Protein AF-A0A645INV8-F1 (afdb_monomer)

Solvent-accessible surface area (backbone atoms only — not comparable to full-atom values): 4863 Å² total; per-residue (Å²): 121,51,68,64,43,77,81,37,84,50,42,85,43,69,55,48,67,37,35,42,22,37,44,23,46,37,25,35,38,40,27,69,54,94,84,61,48,62,39,50,29,74,53,99,89,39,78,40,76,67,82,28,51,59,34,6,35,41,36,30,36,49,21,37,40,17,39,44,20,37,34,43,49,38,28,38,40,37,56,66,30,70,50,54,68,59,36,69,43,83,55,66,42,67,123

Nearest PDB structures (foldseek):
  5z09-assembly2_E-2  TM=9.942E-01  e=3.066E-08  Sulfurisphaera tokodaii str. 7
  5z0a-assembly1_E-2  TM=9.947E-01  e=3.852E-08  Sulfurisphaera tokodaii str. 7
  5z0a-assembly2_F  TM=9.939E-01  e=3.852E-08  Sulfurisphaera tokodaii str. 7
  5z09-assembly1_F-3  TM=9.940E-01  e=6.084E-08  Sulfurisphaera tokodaii str. 7
  5z0a-assembly2_C-3  TM=9.944E-01  e=8.095E-08  Sulfurisphaera tokodaii str. 7

Organism: NCBI:txid1076179

Mean predicted aligned error: 2.38 Å

Sequence (95 aa):
MDHVSVGHLSYVGDSVIASRVNFGAGTICSNLRHDGRTHHSPVDGVLVDTGRRKFGVIVGSNVHTGIHTGCYPGRKLWPNVSTLPGEIVRQDKLQ

pLDDT: mean 96.99, std 4.58, range [61.47, 98.81]

Foldseek 3Di:
DACAAPDACEDDPQEAEDHQEHEAHQEYWFFADPVLDFAWAQDPNDTHTPNDSGATEYEEHNEYEAHNEYEYGREYEYHNDYYHHNHYHPHHHDD

InterPro domains:
  IPR011004 Trimeric LpxA-like superfamily [SSF51161] (2-92)
  IPR050065 Bifunctional protein GlmU-like [PTHR43584] (3-77)

Structure (mmCIF, N/CA/C/O backbone):
data_AF-A0A645INV8-F1
#
_entry.id   AF-A0A645INV8-F1
#
loop_
_atom_site.group_PDB
_atom_site.id
_atom_site.type_symbol
_atom_site.label_atom_id
_atom_site.label_alt_id
_atom_site.label_comp_id
_atom_site.label_asym_id
_atom_site.label_entity_id
_atom_site.label_seq_id
_atom_site.pdbx_PDB_ins_code
_atom_site.Cartn_x
_atom_site.Cartn_y
_atom_site.Cartn_z
_atom_site.occupancy
_atom_site.B_iso_or_equiv
_atom_site.auth_seq_id
_atom_site.auth_comp_id
_atom_site.auth_asym_id
_atom_site.auth_atom_id
_atom_site.pdbx_PDB_model_num
ATOM 1 N N . MET A 1 1 ? 1.450 -17.220 -2.080 1.00 61.47 1 MET A N 1
ATOM 2 C CA . MET A 1 1 ? 1.942 -15.911 -2.561 1.00 61.47 1 MET A CA 1
ATOM 3 C C . MET A 1 1 ? 2.657 -16.199 -3.857 1.00 61.47 1 MET A C 1
ATOM 5 O O . MET A 1 1 ? 3.829 -16.546 -3.835 1.00 61.47 1 MET A O 1
ATOM 9 N N . ASP A 1 2 ? 1.936 -16.125 -4.968 1.00 88.50 2 ASP A N 1
ATOM 10 C CA . ASP A 1 2 ? 2.468 -16.582 -6.249 1.00 88.50 2 ASP A CA 1
ATOM 11 C C . ASP A 1 2 ? 2.863 -15.356 -7.062 1.00 88.50 2 ASP A C 1
ATOM 13 O O . ASP A 1 2 ? 2.025 -14.481 -7.283 1.00 88.50 2 ASP A O 1
ATOM 17 N N . HIS A 1 3 ? 4.121 -15.286 -7.503 1.00 94.88 3 HIS A N 1
ATOM 18 C CA . HIS A 1 3 ? 4.646 -14.207 -8.352 1.00 94.88 3 HIS A CA 1
ATOM 19 C C . HIS A 1 3 ? 4.529 -12.796 -7.738 1.00 94.88 3 HIS A C 1
ATOM 21 O O . HIS A 1 3 ? 4.094 -11.860 -8.401 1.00 94.88 3 HIS A O 1
ATOM 27 N N . VAL A 1 4 ? 4.898 -12.631 -6.465 1.00 97.31 4 VAL A N 1
ATOM 28 C CA . VAL A 1 4 ? 5.007 -11.304 -5.830 1.00 97.31 4 VAL A CA 1
ATOM 29 C C . VAL A 1 4 ? 6.434 -10.777 -5.979 1.00 97.31 4 VAL A C 1
ATOM 31 O O . VAL A 1 4 ? 7.382 -11.482 -5.644 1.00 97.31 4 VAL A O 1
ATOM 34 N N . SER A 1 5 ? 6.584 -9.536 -6.446 1.00 97.88 5 SER A N 1
ATOM 35 C CA . SER A 1 5 ? 7.871 -8.844 -6.575 1.00 97.88 5 SER A CA 1
ATOM 36 C C . SER A 1 5 ? 7.891 -7.570 -5.734 1.00 97.88 5 SER A C 1
ATOM 38 O O . SER A 1 5 ? 7.093 -6.661 -5.952 1.00 97.88 5 SER A O 1
ATOM 40 N N . VAL A 1 6 ? 8.829 -7.502 -4.789 1.00 97.00 6 VAL A N 1
ATOM 41 C CA . VAL A 1 6 ? 9.136 -6.321 -3.966 1.00 97.00 6 VAL A CA 1
ATOM 42 C C . VAL A 1 6 ? 10.652 -6.122 -4.009 1.00 97.00 6 VAL A C 1
ATOM 44 O O . VAL A 1 6 ? 11.370 -6.406 -3.056 1.00 97.00 6 VAL A O 1
ATOM 47 N N . GLY A 1 7 ? 11.153 -5.764 -5.194 1.00 91.62 7 GLY A N 1
ATOM 48 C CA . GLY A 1 7 ? 12.563 -5.975 -5.537 1.00 91.62 7 GLY A CA 1
ATOM 49 C C . GLY A 1 7 ? 1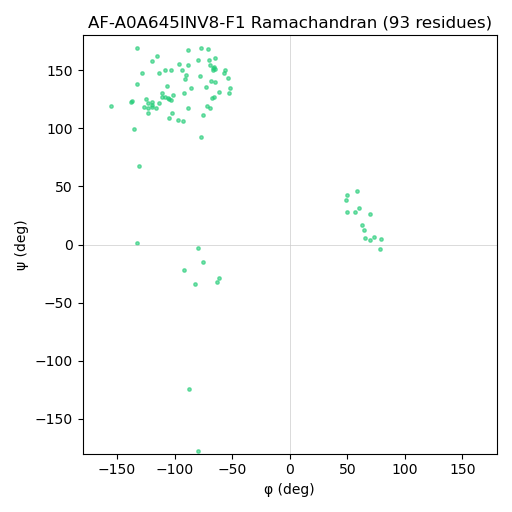3.539 -4.916 -5.029 1.00 91.62 7 GLY A C 1
ATOM 50 O O . GLY A 1 7 ? 14.675 -5.244 -4.704 1.00 91.62 7 GLY A O 1
ATOM 51 N N . HIS A 1 8 ? 13.133 -3.643 -4.962 1.00 96.00 8 HIS A N 1
ATOM 52 C CA . HIS A 1 8 ? 14.094 -2.547 -4.798 1.00 96.00 8 HIS A CA 1
ATOM 53 C C . HIS A 1 8 ? 13.610 -1.497 -3.804 1.00 96.00 8 HIS A C 1
ATOM 55 O O . HIS A 1 8 ? 12.554 -0.892 -4.000 1.00 96.00 8 HIS A O 1
ATOM 61 N N . LEU A 1 9 ? 14.415 -1.265 -2.760 1.00 98.25 9 LEU A N 1
ATOM 62 C CA . LEU A 1 9 ? 14.292 -0.144 -1.812 1.00 98.25 9 LEU A CA 1
ATOM 63 C C . LEU A 1 9 ? 12.882 0.048 -1.231 1.00 98.25 9 LEU A C 1
ATOM 65 O O . LEU A 1 9 ? 12.486 1.158 -0.895 1.00 98.25 9 LEU A O 1
ATOM 69 N N . SER A 1 10 ? 12.110 -1.031 -1.143 1.00 98.44 10 SER A N 1
ATOM 70 C CA . SER A 1 10 ? 10.711 -1.001 -0.731 1.00 98.44 10 SER A CA 1
ATOM 71 C C . SER A 1 10 ? 10.578 -1.475 0.711 1.00 98.44 10 SER A C 1
ATOM 73 O O . SER A 1 10 ? 11.361 -2.303 1.177 1.00 98.44 10 SER A O 1
ATOM 75 N N . TYR A 1 11 ? 9.570 -0.972 1.417 1.00 98.38 11 TYR A N 1
ATOM 76 C CA . TYR A 1 11 ? 9.242 -1.410 2.771 1.00 98.38 11 TYR A CA 1
ATOM 77 C C . TYR A 1 11 ? 7.787 -1.846 2.828 1.00 98.38 11 TYR A C 1
ATOM 79 O O . TYR A 1 11 ? 6.889 -1.072 2.492 1.00 98.38 11 TYR A O 1
ATOM 87 N N . VAL A 1 12 ? 7.564 -3.080 3.282 1.00 98.00 12 VAL A N 1
ATOM 88 C CA . VAL A 1 12 ? 6.228 -3.665 3.405 1.00 98.00 12 VAL A CA 1
ATOM 89 C C . VAL A 1 12 ? 6.113 -4.378 4.746 1.00 98.00 12 VAL A C 1
ATOM 91 O O . VAL A 1 12 ? 6.608 -5.488 4.921 1.00 98.00 12 VAL A O 1
ATOM 94 N N . GLY A 1 13 ? 5.488 -3.711 5.715 1.00 97.94 13 GLY A N 1
ATOM 95 C CA . GLY A 1 13 ? 5.231 -4.245 7.054 1.00 97.94 13 GLY A CA 1
ATOM 96 C C . GLY A 1 13 ? 3.739 -4.439 7.311 1.00 97.94 13 GLY A C 1
ATOM 97 O O . GLY A 1 13 ? 2.922 -3.681 6.791 1.00 97.94 13 GLY A O 1
ATOM 98 N N . ASP A 1 14 ? 3.377 -5.448 8.110 1.00 98.50 14 ASP A N 1
ATOM 99 C CA . ASP A 1 14 ? 2.005 -5.693 8.597 1.00 98.50 14 ASP A CA 1
ATOM 100 C C . ASP A 1 14 ? 0.921 -5.649 7.499 1.00 98.50 14 ASP A C 1
ATOM 102 O O . ASP A 1 14 ? -0.163 -5.103 7.708 1.00 98.50 14 ASP A O 1
ATOM 106 N N . SER A 1 15 ? 1.237 -6.172 6.312 1.00 98.50 15 SER A N 1
ATOM 107 C CA . SER A 1 15 ? 0.420 -6.042 5.100 1.00 98.50 15 SER A CA 1
ATOM 108 C C . SER A 1 15 ? -0.029 -7.401 4.560 1.00 98.50 15 SER A C 1
ATOM 110 O O . SER A 1 15 ? 0.605 -8.424 4.814 1.00 98.50 15 SER A O 1
ATOM 112 N N . VAL A 1 16 ? -1.103 -7.401 3.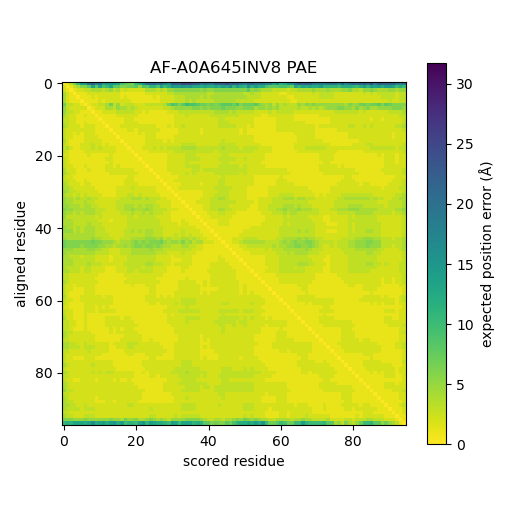771 1.00 98.12 16 VAL A N 1
ATOM 113 C CA . VAL A 1 16 ? -1.576 -8.560 3.002 1.00 98.12 16 VAL A CA 1
ATOM 114 C C . VAL A 1 16 ? -1.301 -8.305 1.525 1.00 98.12 16 VAL A C 1
ATOM 116 O O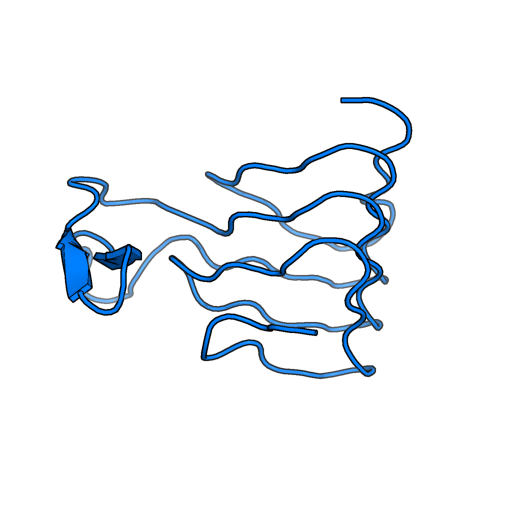 . VAL A 1 16 ? -1.710 -7.275 0.995 1.00 98.12 16 VAL A O 1
ATOM 119 N N . ILE A 1 17 ? -0.627 -9.242 0.856 1.00 98.12 17 ILE A N 1
ATOM 120 C CA . ILE A 1 17 ? -0.262 -9.131 -0.561 1.00 98.12 17 ILE A CA 1
ATOM 121 C C . ILE A 1 17 ? -0.749 -10.376 -1.301 1.00 98.12 17 ILE A C 1
ATOM 123 O O . ILE A 1 17 ? -0.336 -11.496 -0.987 1.00 98.12 17 ILE A O 1
ATOM 127 N N . ALA A 1 18 ? -1.638 -10.178 -2.270 1.00 98.06 18 ALA A N 1
ATOM 128 C CA . ALA A 1 18 ? -2.142 -11.242 -3.127 1.00 98.06 18 ALA A CA 1
ATOM 129 C C . ALA A 1 18 ? -1.153 -11.592 -4.260 1.00 98.06 18 ALA A C 1
ATOM 131 O O . ALA A 1 18 ? -0.041 -11.076 -4.333 1.00 98.06 18 ALA A O 1
ATOM 132 N N . SER A 1 19 ? -1.527 -12.523 -5.139 1.00 98.12 19 SER A N 1
ATOM 133 C CA . SER A 1 19 ? -0.653 -13.016 -6.216 1.00 98.12 19 SER A CA 1
ATOM 134 C C . SER A 1 19 ? -0.391 -11.977 -7.313 1.00 98.12 19 SER A C 1
ATOM 136 O O . SER A 1 19 ? -1.263 -11.158 -7.603 1.00 98.12 19 SER A O 1
ATOM 138 N N . ARG A 1 20 ? 0.740 -12.101 -8.020 1.00 97.94 20 ARG A N 1
ATOM 139 C CA . ARG A 1 20 ? 1.085 -11.302 -9.213 1.00 97.94 20 ARG A CA 1
ATOM 140 C C . ARG A 1 20 ? 1.168 -9.796 -8.945 1.00 97.94 20 ARG A C 1
ATOM 142 O O . ARG A 1 20 ? 0.855 -8.991 -9.812 1.00 97.94 20 ARG A O 1
ATOM 149 N N . VAL A 1 21 ? 1.559 -9.420 -7.730 1.00 98.56 21 VAL A N 1
ATOM 150 C CA . VAL A 1 21 ? 1.804 -8.023 -7.356 1.00 98.56 21 VAL A CA 1
ATOM 151 C C . VAL A 1 21 ? 3.234 -7.641 -7.719 1.00 98.56 21 VAL A C 1
ATOM 153 O O . VAL A 1 21 ? 4.168 -8.378 -7.402 1.00 98.56 21 VAL A O 1
ATOM 156 N N . ASN A 1 22 ? 3.414 -6.473 -8.330 1.00 98.56 22 ASN A N 1
ATOM 157 C CA . ASN A 1 22 ? 4.724 -5.904 -8.619 1.00 98.56 22 ASN A CA 1
ATOM 158 C C . ASN A 1 22 ? 4.848 -4.520 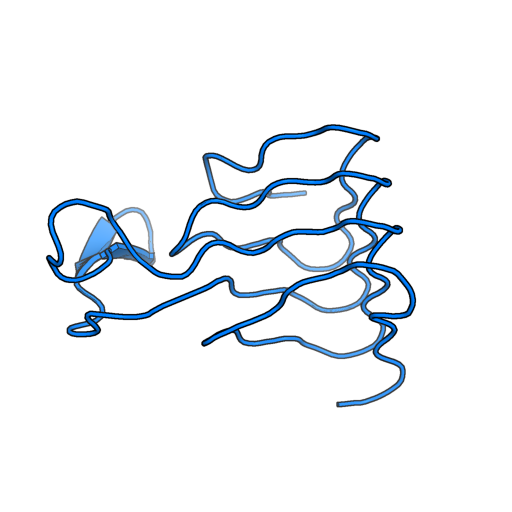-7.981 1.00 98.56 22 ASN A C 1
ATOM 160 O O . ASN A 1 22 ? 4.148 -3.581 -8.362 1.00 98.56 22 ASN A O 1
ATOM 164 N N . PHE A 1 23 ? 5.731 -4.402 -6.995 1.00 98.62 23 PHE A N 1
ATOM 165 C CA . PHE A 1 23 ? 6.049 -3.125 -6.382 1.00 98.62 23 PHE A CA 1
ATOM 166 C C . PHE A 1 23 ? 7.182 -2.436 -7.138 1.00 98.62 23 PHE A C 1
ATOM 168 O O . PHE A 1 23 ? 8.319 -2.916 -7.159 1.00 98.62 23 PHE A O 1
ATOM 175 N N . GLY A 1 24 ? 6.874 -1.270 -7.708 1.00 98.62 24 GLY A N 1
ATOM 176 C CA . GLY A 1 24 ? 7.869 -0.356 -8.246 1.00 98.62 24 GLY A CA 1
ATOM 177 C C . GLY A 1 24 ? 8.894 0.034 -7.180 1.00 98.62 24 GLY A C 1
ATOM 178 O O . GLY A 1 24 ? 8.590 0.076 -5.985 1.00 98.62 24 GLY A O 1
ATOM 179 N N . ALA A 1 25 ? 10.123 0.324 -7.613 1.00 98.62 25 ALA A N 1
ATOM 180 C CA . ALA A 1 25 ? 11.225 0.668 -6.719 1.00 98.62 25 ALA A CA 1
ATOM 181 C C . ALA A 1 25 ? 10.848 1.795 -5.744 1.00 98.62 25 ALA A C 1
ATOM 183 O O . ALA A 1 25 ? 10.260 2.800 -6.140 1.00 98.62 25 ALA A O 1
ATOM 184 N N . GLY A 1 26 ? 11.188 1.628 -4.468 1.00 98.56 26 GLY A N 1
ATOM 185 C CA . GLY A 1 26 ? 10.855 2.600 -3.430 1.00 98.56 26 GLY A CA 1
ATOM 186 C C . GLY A 1 26 ? 9.367 2.684 -3.091 1.00 98.56 26 GLY A C 1
ATOM 187 O O . GLY A 1 26 ? 8.913 3.733 -2.646 1.00 98.56 26 GLY A O 1
ATOM 188 N N . THR A 1 27 ? 8.596 1.612 -3.296 1.00 98.81 27 THR A N 1
ATOM 189 C CA . THR A 1 27 ? 7.229 1.548 -2.769 1.00 98.81 27 THR A CA 1
ATOM 190 C C . THR A 1 27 ? 7.275 1.366 -1.254 1.00 98.81 27 THR A C 1
ATOM 192 O 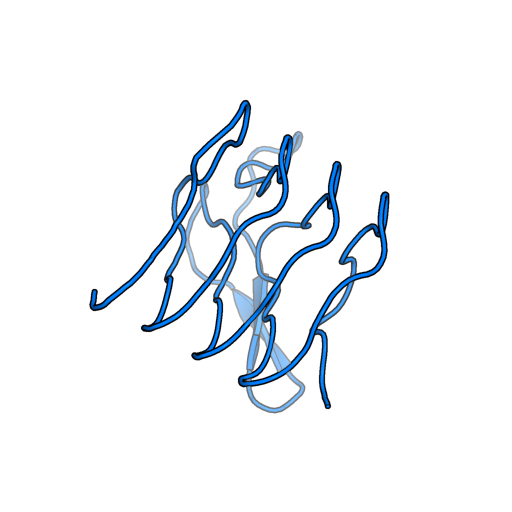O . THR A 1 27 ? 7.816 0.377 -0.753 1.00 98.81 27 THR A O 1
ATOM 195 N N . ILE A 1 28 ? 6.709 2.317 -0.509 1.00 98.69 28 ILE A N 1
ATOM 196 C CA . ILE A 1 28 ? 6.728 2.321 0.958 1.00 98.69 28 ILE A CA 1
ATOM 197 C C . ILE A 1 28 ? 5.304 2.200 1.497 1.00 98.69 28 ILE A C 1
ATOM 199 O O . ILE A 1 28 ? 4.470 3.087 1.307 1.00 98.69 28 ILE A O 1
ATOM 203 N N . CYS A 1 29 ? 5.032 1.116 2.222 1.00 98.44 29 CYS A N 1
ATOM 204 C CA . CYS A 1 29 ? 3.787 0.919 2.956 1.00 98.44 29 CYS A CA 1
ATOM 205 C C . CYS A 1 29 ? 3.981 1.312 4.422 1.00 98.44 29 CYS A C 1
ATOM 207 O O . CYS A 1 29 ? 4.629 0.594 5.185 1.00 98.44 29 CYS A O 1
ATOM 209 N N . SER A 1 30 ? 3.416 2.451 4.826 1.00 97.94 30 SER A N 1
ATOM 210 C CA . SER A 1 30 ? 3.415 2.849 6.235 1.00 97.94 30 SER A CA 1
ATOM 211 C C . SER A 1 30 ? 2.524 1.912 7.049 1.00 97.94 30 SER A C 1
ATOM 213 O O . SER A 1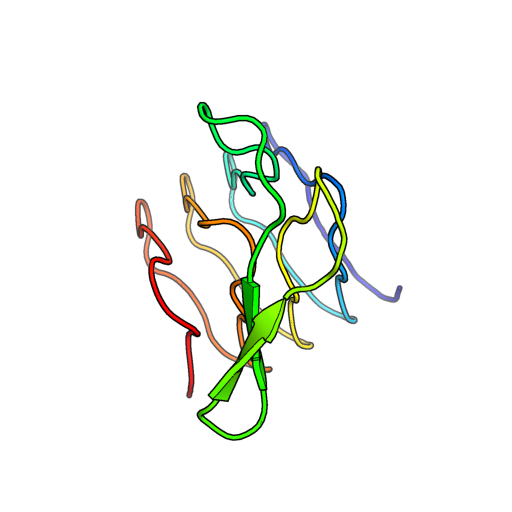 30 ? 1.456 1.513 6.589 1.00 97.94 30 SER A O 1
ATOM 215 N N . ASN A 1 31 ? 2.959 1.566 8.260 1.00 98.38 31 ASN A N 1
ATOM 216 C CA . ASN A 1 31 ? 2.239 0.680 9.175 1.00 98.38 31 ASN A CA 1
ATOM 217 C C . ASN A 1 31 ? 2.149 1.220 10.606 1.00 98.38 31 ASN A C 1
ATOM 219 O O . ASN A 1 31 ? 1.616 0.524 11.464 1.00 98.38 31 ASN A O 1
ATOM 223 N N . LEU A 1 32 ? 2.679 2.408 10.906 1.00 97.81 32 LEU A N 1
ATOM 224 C CA . LEU A 1 32 ? 2.686 2.973 12.255 1.00 97.81 32 LEU A CA 1
ATOM 225 C C . LEU A 1 32 ? 2.323 4.456 12.216 1.00 97.81 32 LEU A C 1
ATOM 227 O O . LEU A 1 32 ? 2.998 5.260 11.576 1.00 97.81 32 LEU A O 1
ATOM 231 N N . ARG A 1 33 ? 1.284 4.830 12.962 1.00 95.31 33 ARG A N 1
ATOM 232 C CA . ARG A 1 33 ? 0.935 6.231 13.201 1.00 95.31 33 ARG A CA 1
ATOM 233 C C . ARG A 1 33 ? 1.844 6.846 14.257 1.00 95.31 33 ARG A C 1
ATOM 235 O O . ARG A 1 33 ? 2.174 6.206 15.255 1.00 95.31 33 ARG A O 1
ATOM 242 N N . HIS A 1 34 ? 2.149 8.129 14.086 1.00 96.56 34 HIS A N 1
ATOM 243 C CA . HIS A 1 34 ? 2.918 8.912 15.057 1.00 96.56 34 HIS A CA 1
ATOM 244 C C . HIS A 1 34 ? 2.235 9.021 16.425 1.00 96.56 34 HIS A C 1
ATOM 246 O O . HIS A 1 34 ? 2.918 9.096 17.438 1.00 96.56 34 HIS A O 1
ATOM 252 N N . ASP A 1 35 ? 0.900 8.972 16.467 1.00 97.12 35 ASP A N 1
ATOM 253 C CA . ASP A 1 35 ? 0.133 8.991 17.718 1.00 97.12 35 ASP A CA 1
ATOM 2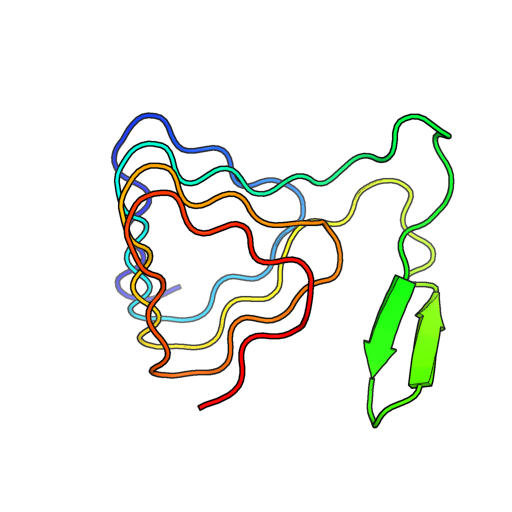54 C C . ASP A 1 35 ? 0.079 7.628 18.430 1.00 97.12 35 ASP A C 1
ATOM 256 O O . ASP A 1 35 ? -0.501 7.518 19.507 1.00 97.12 35 ASP A O 1
ATOM 260 N N . GLY A 1 36 ? 0.655 6.577 17.835 1.00 96.25 36 GLY A N 1
ATOM 261 C CA . GLY A 1 36 ? 0.712 5.237 18.415 1.00 96.25 36 GLY A CA 1
ATOM 262 C C . GLY A 1 36 ? -0.640 4.536 18.589 1.00 96.25 36 GLY A C 1
ATOM 263 O O . GLY A 1 36 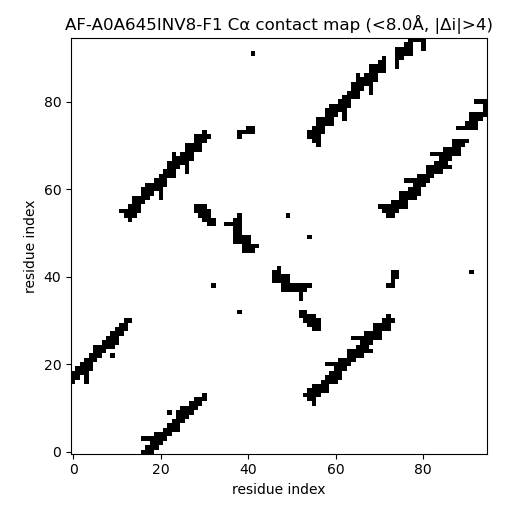? -0.656 3.441 19.153 1.00 96.25 36 GLY A O 1
ATOM 264 N N . ARG A 1 37 ? -1.747 5.126 18.115 1.00 97.75 37 ARG A N 1
ATOM 265 C CA . ARG A 1 37 ? -3.097 4.551 18.213 1.00 97.75 37 ARG A CA 1
ATOM 266 C C . ARG A 1 37 ? -3.319 3.447 17.181 1.00 97.75 37 ARG A C 1
ATOM 268 O O . ARG A 1 37 ? -2.524 3.249 16.261 1.00 97.75 37 ARG A O 1
ATOM 275 N N . THR A 1 38 ? -4.426 2.727 17.337 1.00 98.25 38 THR A N 1
ATOM 276 C CA . THR A 1 38 ? -4.847 1.689 16.397 1.00 98.25 38 THR A CA 1
ATOM 277 C C . THR A 1 38 ? -5.210 2.266 15.026 1.00 98.25 38 THR A C 1
ATOM 279 O O . THR A 1 38 ? -5.582 3.439 14.862 1.00 98.25 38 THR A O 1
ATOM 282 N N . HIS A 1 39 ? -5.052 1.440 13.995 1.00 97.88 39 HIS A N 1
ATOM 283 C CA . HIS A 1 39 ? -5.413 1.800 12.628 1.00 97.88 39 HIS A CA 1
ATOM 284 C C . HIS A 1 39 ? -6.851 1.410 12.322 1.00 97.88 39 HIS A C 1
ATOM 286 O O . HIS A 1 39 ? -7.319 0.373 12.777 1.00 97.88 39 HIS A O 1
ATOM 292 N N . HIS A 1 40 ? -7.522 2.218 11.505 1.00 96.75 40 HIS A N 1
ATOM 293 C CA . HIS A 1 40 ? -8.848 1.906 10.978 1.00 96.75 40 HIS A CA 1
ATOM 294 C C . HIS A 1 40 ? -8.741 1.576 9.487 1.00 96.75 40 HIS A C 1
ATOM 296 O O . HIS A 1 40 ? -7.870 2.114 8.800 1.00 96.75 40 HIS A O 1
ATOM 302 N N . SER A 1 41 ? -9.631 0.726 8.981 1.00 96.94 41 SER A N 1
ATOM 303 C CA . SER A 1 41 ? -9.731 0.396 7.557 1.00 96.94 41 SER A CA 1
ATOM 304 C C . SER A 1 41 ? -11.192 0.469 7.093 1.00 96.94 41 SER A C 1
ATOM 306 O O . SER A 1 41 ? -12.067 0.026 7.838 1.00 96.94 41 SER A O 1
ATOM 308 N N . PRO A 1 42 ? -11.496 1.023 5.902 1.00 95.38 42 PRO A N 1
ATOM 309 C CA . PRO A 1 42 ? -12.868 1.071 5.392 1.00 95.38 42 PRO A CA 1
ATOM 310 C C . PRO A 1 42 ? -13.371 -0.328 5.021 1.00 95.38 42 PRO A C 1
ATOM 312 O O . PRO A 1 42 ? -12.816 -0.941 4.122 1.00 95.38 42 PRO A O 1
ATOM 315 N N . VAL A 1 43 ? -14.406 -0.856 5.662 1.00 96.00 43 VAL A N 1
ATOM 316 C CA . VAL A 1 43 ? -15.063 -2.133 5.334 1.00 96.00 43 VAL A CA 1
ATOM 317 C C . VAL A 1 43 ? -16.533 -1.832 5.076 1.00 96.00 43 VAL A C 1
ATOM 319 O O . VAL A 1 43 ? -17.183 -1.231 5.924 1.00 96.00 43 VAL A O 1
ATOM 322 N N . ASP A 1 44 ? -17.026 -2.169 3.883 1.00 94.00 44 ASP A N 1
ATOM 323 C CA . ASP A 1 44 ? -18.407 -1.897 3.453 1.00 94.00 44 ASP A CA 1
ATOM 324 C C . ASP A 1 44 ? -18.846 -0.437 3.679 1.00 94.00 44 ASP A C 1
ATOM 326 O O . ASP A 1 44 ? -19.938 -0.141 4.155 1.00 94.00 44 ASP A O 1
ATOM 330 N N . GLY A 1 45 ? -17.947 0.503 3.365 1.00 90.94 45 GLY A N 1
ATOM 331 C CA . GLY A 1 45 ? -18.179 1.943 3.525 1.00 90.94 45 GLY A CA 1
ATOM 332 C C . GLY A 1 45 ? -18.028 2.472 4.957 1.00 90.94 45 GLY A C 1
ATOM 333 O O . GLY A 1 45 ? -18.075 3.684 5.160 1.00 90.94 45 GLY A O 1
ATOM 334 N N . VAL A 1 46 ? -17.784 1.607 5.943 1.00 95.56 46 VAL A N 1
ATOM 335 C CA . VAL A 1 46 ? -17.638 1.977 7.357 1.00 95.56 46 VAL A CA 1
ATOM 336 C C . VAL A 1 46 ? -16.178 1.881 7.788 1.00 95.56 46 VAL A C 1
ATOM 338 O O . VAL A 1 46 ? -15.481 0.924 7.471 1.00 95.56 46 VAL A O 1
ATOM 341 N N . LEU A 1 47 ? -15.680 2.864 8.539 1.00 95.50 47 LEU A N 1
ATOM 342 C CA . LEU A 1 47 ? -14.345 2.776 9.135 1.00 95.50 47 LEU A CA 1
ATOM 343 C C . LEU A 1 47 ? -14.361 1.828 10.335 1.00 95.50 47 LEU A C 1
ATOM 345 O O . LEU A 1 47 ? -14.919 2.153 11.379 1.00 95.50 47 LEU A O 1
ATOM 349 N N . VAL A 1 48 ? -13.703 0.681 10.191 1.00 97.88 48 VAL A N 1
ATOM 350 C CA . VAL A 1 48 ? -13.589 -0.337 11.239 1.00 97.88 48 VAL A CA 1
ATOM 351 C C . VAL A 1 48 ? -12.217 -0.241 11.899 1.00 97.88 48 VAL A C 1
ATOM 353 O O . VAL A 1 48 ? -11.200 -0.233 11.200 1.00 97.88 48 VAL A O 1
ATOM 356 N N . ASP A 1 49 ? -12.173 -0.167 13.233 1.00 97.75 49 ASP A N 1
ATOM 357 C CA . ASP A 1 49 ? -10.916 -0.295 13.977 1.00 97.75 49 ASP A CA 1
ATOM 358 C C . ASP A 1 49 ? -10.360 -1.713 13.800 1.00 97.75 49 ASP A C 1
ATOM 360 O O . ASP A 1 49 ? -11.036 -2.709 14.046 1.00 97.75 49 ASP A O 1
ATOM 364 N N . THR A 1 50 ? -9.105 -1.808 13.378 1.00 97.62 50 THR A N 1
ATOM 365 C CA . THR A 1 50 ? -8.410 -3.090 13.224 1.00 97.62 50 THR A CA 1
ATOM 366 C C . THR A 1 50 ? -7.983 -3.693 14.561 1.00 97.62 50 THR A C 1
ATOM 368 O O . THR A 1 50 ? -7.567 -4.850 14.599 1.00 97.62 50 THR A O 1
ATOM 371 N N . GLY A 1 51 ? -7.984 -2.902 15.641 1.00 98.06 51 GLY A N 1
ATOM 372 C CA . GLY A 1 51 ? -7.412 -3.272 16.937 1.00 98.06 51 GLY A CA 1
ATOM 373 C C . GLY A 1 51 ? -5.881 -3.351 16.925 1.00 98.06 51 GLY A C 1
ATOM 374 O O . GLY A 1 51 ? -5.264 -3.721 17.924 1.00 98.06 51 GLY A O 1
ATOM 375 N N . ARG A 1 52 ? -5.229 -3.004 15.805 1.00 98.19 52 ARG A N 1
ATOM 376 C CA . ARG A 1 52 ? -3.781 -3.139 15.634 1.00 98.19 52 ARG A CA 1
ATOM 377 C C . ARG A 1 52 ? -3.073 -1.796 15.714 1.00 98.19 52 ARG A C 1
ATOM 379 O O . ARG A 1 52 ? -3.318 -0.888 14.918 1.00 98.19 52 ARG A O 1
ATOM 386 N N . ARG A 1 53 ? -2.082 -1.713 16.606 1.00 98.06 53 ARG A N 1
ATOM 387 C CA . ARG A 1 53 ? -1.123 -0.596 16.640 1.00 98.06 53 ARG A CA 1
ATOM 388 C C . ARG A 1 53 ? -0.280 -0.516 15.365 1.00 98.06 53 ARG A C 1
ATOM 390 O O . ARG A 1 53 ? 0.076 0.584 14.958 1.00 98.06 53 ARG A O 1
ATOM 397 N N . LYS A 1 54 ? 0.021 -1.659 14.734 1.00 98.50 54 LYS A N 1
ATOM 398 C CA . LYS A 1 54 ? 0.688 -1.719 13.430 1.00 98.50 54 LYS A CA 1
ATOM 399 C C . LYS A 1 54 ? -0.161 -2.426 12.379 1.00 98.50 54 LYS A C 1
ATOM 401 O O . LYS A 1 54 ? -0.559 -3.575 12.580 1.00 98.50 54 LYS A O 1
ATOM 406 N N . PHE A 1 55 ? -0.440 -1.739 11.278 1.00 98.56 55 PHE A N 1
ATOM 407 C CA . PHE A 1 55 ? -1.223 -2.270 10.164 1.00 98.56 55 PHE A CA 1
ATOM 408 C C . PHE A 1 55 ? -0.864 -1.538 8.874 1.00 98.56 55 PHE A C 1
ATOM 410 O O . PHE A 1 55 ? -1.014 -0.322 8.810 1.00 98.56 55 PHE A O 1
ATOM 417 N N . GLY A 1 56 ? -0.359 -2.269 7.883 1.00 98.56 56 GLY A N 1
ATOM 418 C CA . GLY A 1 56 ? 0.055 -1.727 6.594 1.00 98.56 56 GLY A CA 1
ATOM 419 C C . GLY A 1 56 ? -1.099 -1.673 5.600 1.00 98.56 56 GLY A C 1
ATOM 420 O O . GLY A 1 56 ? -2.138 -1.076 5.874 1.00 98.56 56 GLY A O 1
ATOM 421 N N . VAL A 1 57 ? -0.919 -2.290 4.435 1.00 98.50 57 VAL A N 1
ATOM 422 C CA . VAL A 1 57 ? -1.884 -2.263 3.326 1.00 98.50 57 VAL A CA 1
ATOM 423 C C . VAL A 1 57 ? -2.461 -3.639 3.016 1.00 98.50 57 VAL A C 1
ATOM 425 O O . VAL A 1 57 ? -1.892 -4.671 3.372 1.00 98.50 57 VAL A O 1
ATOM 428 N N . ILE A 1 58 ? -3.578 -3.653 2.294 1.00 98.44 58 ILE A N 1
ATOM 429 C CA . ILE A 1 58 ? -4.128 -4.854 1.663 1.00 98.44 58 ILE A CA 1
ATOM 430 C C . ILE A 1 58 ? -4.037 -4.670 0.147 1.00 98.44 58 ILE A C 1
ATOM 432 O O . ILE A 1 58 ? -4.582 -3.714 -0.401 1.00 98.44 58 ILE A O 1
ATOM 436 N N . VAL A 1 59 ? -3.351 -5.575 -0.542 1.00 98.50 59 VAL A N 1
ATOM 437 C CA . VAL A 1 59 ? -3.083 -5.467 -1.980 1.00 98.50 59 VAL A CA 1
ATOM 438 C C . VAL A 1 59 ? -3.688 -6.653 -2.715 1.00 98.50 59 VAL A C 1
ATOM 440 O O . VAL A 1 59 ? -3.323 -7.802 -2.462 1.00 98.50 59 VAL A O 1
ATOM 443 N N . GLY A 1 60 ? -4.621 -6.360 -3.619 1.00 98.31 60 GLY A N 1
ATOM 444 C CA . GLY A 1 60 ? -5.272 -7.325 -4.494 1.00 98.31 60 GLY A CA 1
ATOM 445 C C . GLY A 1 60 ? -4.345 -7.872 -5.580 1.00 98.31 60 GLY A C 1
ATOM 446 O O . GLY A 1 60 ? -3.234 -7.389 -5.794 1.00 98.31 60 GLY A O 1
ATOM 447 N N . SER A 1 61 ? -4.794 -8.924 -6.265 1.00 98.25 61 SER A N 1
ATOM 448 C CA . SER A 1 61 ? -3.974 -9.586 -7.283 1.00 98.25 61 SER A CA 1
ATOM 449 C C . SER A 1 61 ? -3.717 -8.687 -8.494 1.00 98.25 61 SER A C 1
ATOM 451 O O . SER A 1 61 ? -4.558 -7.862 -8.843 1.00 98.25 61 SER A O 1
ATOM 453 N N . ASN A 1 62 ? -2.593 -8.899 -9.184 1.00 98.25 62 ASN A N 1
ATOM 454 C CA . ASN A 1 62 ? -2.203 -8.163 -10.400 1.00 98.25 62 ASN A CA 1
ATOM 455 C C . ASN A 1 62 ? -1.974 -6.647 -10.209 1.00 98.25 62 ASN A C 1
ATOM 457 O O . ASN A 1 62 ? -1.964 -5.903 -11.191 1.00 98.25 62 ASN A O 1
ATOM 461 N N . VAL A 1 63 ? -1.798 -6.167 -8.975 1.00 98.62 63 VAL A N 1
ATOM 462 C CA . VAL A 1 63 ? -1.489 -4.752 -8.719 1.00 98.62 63 VAL A CA 1
ATOM 463 C C . VAL A 1 63 ? -0.055 -4.423 -9.124 1.00 98.62 63 VAL A C 1
ATOM 465 O O . VAL A 1 63 ? 0.871 -5.160 -8.783 1.00 98.62 63 VAL A O 1
ATOM 468 N N . HIS A 1 64 ? 0.129 -3.288 -9.799 1.00 98.50 64 HIS A N 1
ATOM 469 C CA . HIS A 1 64 ? 1.444 -2.756 -10.158 1.00 98.50 64 HIS A CA 1
ATOM 470 C C . HIS A 1 64 ? 1.612 -1.344 -9.602 1.00 98.50 64 HIS A C 1
ATOM 472 O O . HIS A 1 64 ? 0.873 -0.436 -9.979 1.00 98.50 64 HIS A O 1
ATOM 478 N N . THR A 1 65 ? 2.578 -1.123 -8.715 1.00 98.75 65 THR A N 1
ATOM 479 C CA . THR A 1 65 ? 2.846 0.237 -8.235 1.00 98.75 65 THR A CA 1
ATOM 480 C C . THR A 1 65 ? 3.897 0.932 -9.097 1.00 98.75 65 THR A C 1
ATOM 482 O O . THR A 1 65 ? 4.879 0.323 -9.525 1.00 98.75 65 THR A O 1
ATOM 485 N N . GLY A 1 66 ? 3.718 2.231 -9.334 1.00 98.69 66 GLY A N 1
ATOM 486 C CA . GLY A 1 66 ? 4.779 3.092 -9.845 1.00 98.69 66 GLY A CA 1
ATOM 487 C C . GLY A 1 66 ? 5.928 3.225 -8.838 1.00 98.69 66 GLY A C 1
ATOM 488 O O . GLY A 1 66 ? 5.757 2.992 -7.637 1.00 98.69 66 GLY A O 1
ATOM 489 N N . ILE A 1 67 ? 7.110 3.630 -9.310 1.00 98.69 67 ILE A N 1
ATOM 490 C CA . ILE A 1 67 ? 8.245 3.928 -8.423 1.00 98.69 67 ILE A CA 1
ATOM 491 C C . ILE A 1 67 ? 7.872 5.012 -7.404 1.00 98.69 67 ILE A C 1
ATOM 493 O O . ILE A 1 67 ? 7.082 5.904 -7.708 1.00 98.69 67 ILE A O 1
ATOM 497 N N . HIS A 1 68 ? 8.441 4.947 -6.203 1.00 98.56 68 HIS A N 1
ATOM 498 C CA . HIS A 1 68 ? 8.190 5.898 -5.114 1.00 98.56 68 HIS A CA 1
ATOM 499 C C . HIS A 1 68 ? 6.708 6.033 -4.716 1.00 98.56 68 HIS A C 1
ATOM 501 O O . HIS A 1 68 ? 6.289 7.082 -4.229 1.00 98.56 68 HIS A O 1
ATOM 507 N N . THR A 1 69 ? 5.902 4.984 -4.906 1.00 98.81 69 THR A N 1
ATOM 508 C CA . THR A 1 69 ? 4.523 4.966 -4.401 1.00 98.81 69 THR A CA 1
ATOM 509 C C . THR A 1 69 ? 4.524 4.933 -2.872 1.00 98.81 69 THR A C 1
ATOM 511 O O . THR A 1 69 ? 5.123 4.048 -2.259 1.00 98.81 69 THR A O 1
ATOM 514 N N . GLY A 1 70 ? 3.823 5.875 -2.245 1.00 98.69 70 GLY A N 1
ATOM 515 C CA . GLY A 1 70 ? 3.631 5.913 -0.796 1.00 98.69 70 GLY A CA 1
ATOM 516 C C . GLY A 1 70 ? 2.224 5.470 -0.412 1.00 98.69 70 GLY A C 1
ATOM 517 O O . GLY A 1 70 ? 1.249 6.060 -0.869 1.00 98.69 70 GLY A O 1
ATOM 518 N N . CYS A 1 71 ? 2.092 4.478 0.466 1.00 98.56 71 CYS A N 1
ATOM 519 C CA . CYS A 1 71 ? 0.784 4.007 0.921 1.00 98.56 71 CYS A CA 1
ATOM 520 C C . CYS A 1 71 ? 0.532 4.361 2.387 1.00 98.56 71 CYS A C 1
ATOM 522 O O . CYS A 1 71 ? 1.326 4.012 3.267 1.00 98.56 71 CYS A O 1
ATOM 524 N N . TYR A 1 72 ? -0.607 5.010 2.655 1.00 97.88 72 TYR A N 1
ATOM 525 C CA . TYR A 1 72 ? -1.103 5.161 4.021 1.00 97.88 72 TYR A CA 1
ATOM 526 C C . TYR A 1 72 ? -1.509 3.799 4.604 1.00 97.88 72 TYR A C 1
ATOM 528 O O . TYR A 1 72 ? -1.976 2.926 3.865 1.00 97.88 72 TYR A O 1
ATOM 536 N N . PRO A 1 73 ? -1.390 3.623 5.931 1.00 97.31 73 PRO A N 1
ATOM 537 C CA . PRO A 1 73 ? -1.845 2.412 6.592 1.00 97.31 73 PRO A CA 1
ATOM 538 C C . PRO A 1 73 ? -3.366 2.262 6.484 1.00 97.31 73 PRO A C 1
ATOM 540 O O . PRO A 1 73 ? -4.110 3.246 6.429 1.00 97.31 73 PRO A O 1
ATOM 543 N N . GLY A 1 74 ? -3.839 1.021 6.487 1.00 97.06 74 GLY A N 1
ATOM 544 C CA . GLY A 1 74 ? -5.256 0.679 6.433 1.00 97.06 74 GLY A CA 1
ATOM 545 C C . GLY A 1 74 ? -5.901 0.753 5.051 1.00 97.06 74 GLY A C 1
ATOM 546 O O . GLY A 1 74 ? -7.117 0.564 4.959 1.00 97.06 74 GLY A O 1
ATOM 547 N N . ARG A 1 75 ? -5.121 1.023 3.995 1.00 97.81 75 ARG A N 1
ATOM 548 C CA . ARG A 1 75 ? -5.617 1.196 2.622 1.00 97.81 75 ARG A CA 1
ATOM 549 C C . ARG A 1 75 ? -5.571 -0.074 1.797 1.00 97.81 75 ARG A C 1
ATOM 551 O O . ARG A 1 75 ? -4.706 -0.932 1.988 1.00 97.81 75 ARG A O 1
ATOM 558 N N . LYS A 1 76 ? -6.516 -0.155 0.862 1.00 98.44 76 LYS A N 1
ATOM 559 C CA . LYS A 1 76 ? -6.670 -1.260 -0.080 1.00 98.44 76 LYS A CA 1
ATOM 560 C C . LYS A 1 76 ? -6.333 -0.812 -1.492 1.00 98.44 76 LYS A C 1
ATOM 562 O O . LYS A 1 76 ? -6.855 0.195 -1.959 1.00 98.44 76 LYS A O 1
ATOM 567 N N . LEU A 1 77 ? -5.493 -1.576 -2.179 1.00 98.56 77 LEU A N 1
ATOM 568 C CA . LEU A 1 77 ? -5.334 -1.486 -3.628 1.00 98.56 77 LEU A CA 1
ATOM 569 C C . LEU A 1 77 ? -6.098 -2.663 -4.230 1.00 98.56 77 LEU A C 1
ATOM 571 O O . LEU A 1 77 ? -5.742 -3.814 -3.974 1.00 98.56 77 LEU A O 1
ATOM 575 N N . TRP A 1 78 ? -7.175 -2.388 -4.965 1.00 98.06 78 TRP A N 1
ATOM 576 C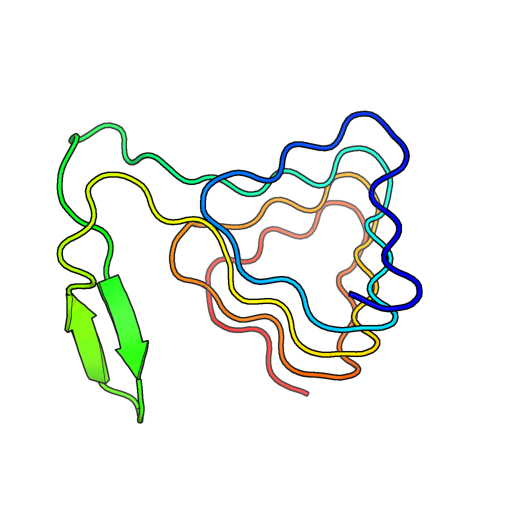 CA . TRP A 1 78 ? -8.025 -3.439 -5.524 1.00 98.06 78 TRP A CA 1
ATOM 577 C C . TRP A 1 78 ? -7.328 -4.210 -6.649 1.00 98.06 78 TRP A C 1
ATOM 579 O O . TRP A 1 78 ? -6.366 -3.717 -7.235 1.00 98.06 78 TRP A O 1
ATOM 589 N N . PRO A 1 79 ? -7.766 -5.442 -6.961 1.00 98.31 79 PRO A N 1
ATOM 590 C CA . PRO A 1 79 ? -7.153 -6.215 -8.029 1.00 98.31 79 PRO A CA 1
ATOM 591 C C . PRO A 1 79 ? -7.101 -5.458 -9.363 1.00 98.31 79 PRO A C 1
ATOM 593 O O . PRO A 1 79 ? -8.046 -4.764 -9.733 1.00 98.31 79 PRO A O 1
ATOM 596 N N . ASN A 1 80 ? -6.013 -5.660 -10.109 1.00 98.19 80 ASN A N 1
ATOM 597 C CA . ASN A 1 80 ? -5.757 -5.082 -11.435 1.00 98.19 80 ASN A CA 1
ATOM 598 C C . ASN A 1 80 ? -5.619 -3.547 -11.492 1.00 98.19 80 ASN A C 1
ATOM 600 O O . ASN A 1 80 ? -5.635 -2.992 -12.589 1.00 98.19 80 ASN A O 1
ATOM 604 N N . VAL A 1 81 ? -5.479 -2.853 -10.358 1.00 98.31 81 VAL A N 1
ATOM 605 C CA . VAL A 1 81 ? -5.179 -1.412 -10.365 1.00 98.31 81 VAL A CA 1
ATOM 606 C C . VAL A 1 81 ? -3.675 -1.162 -10.410 1.00 98.31 81 VAL A C 1
ATOM 608 O O . VAL A 1 81 ? -2.878 -1.967 -9.919 1.00 98.31 81 VAL A O 1
ATOM 611 N N . SER A 1 82 ? -3.297 0.003 -10.931 1.00 98.50 82 SER A N 1
ATOM 612 C CA . SER A 1 82 ? -1.912 0.473 -10.920 1.00 98.50 82 SER A CA 1
ATOM 613 C C . SER A 1 82 ? -1.811 1.875 -10.343 1.00 98.50 82 SER A C 1
ATOM 615 O O . SER A 1 82 ? -2.726 2.678 -10.525 1.00 98.50 82 SER A O 1
ATOM 617 N N . THR A 1 83 ? -0.708 2.186 -9.666 1.00 98.69 83 THR A N 1
ATOM 618 C CA . THR A 1 83 ? -0.397 3.564 -9.249 1.00 98.69 83 THR A CA 1
ATOM 619 C C . THR A 1 83 ? 0.539 4.240 -10.241 1.00 98.69 83 THR A C 1
ATOM 621 O O . THR A 1 83 ? 1.306 3.583 -10.948 1.00 98.69 83 THR A O 1
ATOM 624 N N . LEU A 1 84 ? 0.495 5.569 -10.285 1.00 98.56 84 LEU A N 1
ATOM 625 C CA . LEU A 1 84 ? 1.473 6.367 -11.022 1.00 98.56 84 LEU A CA 1
ATOM 626 C C . LEU A 1 84 ? 2.782 6.514 -10.221 1.00 98.56 84 LEU A C 1
ATOM 628 O O . LEU A 1 84 ? 2.777 6.372 -8.994 1.00 98.56 84 LEU A O 1
ATOM 632 N N . PRO A 1 85 ? 3.917 6.823 -10.878 1.00 98.69 85 PRO A N 1
ATOM 633 C CA . PRO A 1 85 ? 5.144 7.190 -10.177 1.00 98.69 85 PRO A CA 1
ATOM 634 C C . PRO A 1 85 ? 4.919 8.331 -9.172 1.00 98.69 85 PRO A C 1
ATOM 636 O O . PRO A 1 85 ? 4.337 9.358 -9.515 1.00 98.69 85 PRO A O 1
ATOM 639 N N . GLY A 1 86 ? 5.386 8.153 -7.935 1.00 98.56 86 GLY A N 1
ATOM 640 C CA . GLY A 1 86 ? 5.263 9.136 -6.854 1.00 98.56 86 GLY A CA 1
ATOM 641 C C . GLY A 1 86 ? 3.858 9.281 -6.256 1.00 98.56 86 GLY A C 1
ATOM 642 O O . GLY A 1 86 ? 3.634 10.179 -5.443 1.00 98.56 86 GLY A O 1
ATOM 643 N N . GLU A 1 87 ? 2.895 8.441 -6.647 1.00 98.69 87 GLU A N 1
ATOM 644 C CA . GLU A 1 87 ? 1.529 8.537 -6.135 1.00 98.69 87 GLU A CA 1
ATOM 645 C C . GLU A 1 87 ? 1.465 8.245 -4.626 1.00 98.69 87 GLU A C 1
ATOM 647 O O . GLU A 1 87 ? 2.096 7.316 -4.117 1.00 98.69 87 GLU A O 1
ATOM 652 N N . ILE A 1 88 ? 0.646 9.022 -3.907 1.00 98.69 88 ILE A N 1
ATOM 653 C CA . ILE A 1 88 ? 0.344 8.799 -2.490 1.00 98.69 88 ILE A CA 1
ATOM 654 C C . ILE A 1 88 ? -1.064 8.210 -2.362 1.00 98.69 88 ILE A C 1
ATOM 656 O O . ILE A 1 88 ? -2.063 8.919 -2.515 1.00 98.69 88 ILE A O 1
ATOM 660 N N . VAL A 1 89 ? -1.151 6.930 -2.005 1.00 98.38 89 VAL A N 1
ATOM 661 C CA . VAL A 1 89 ? -2.409 6.209 -1.776 1.00 98.38 89 VAL A CA 1
ATOM 662 C C . VAL A 1 89 ? -2.972 6.597 -0.406 1.00 98.38 89 VAL A C 1
ATOM 664 O O . VAL A 1 89 ? -2.606 6.033 0.628 1.00 98.38 89 VAL A O 1
ATOM 667 N N . ARG A 1 90 ? -3.844 7.615 -0.390 1.00 97.06 90 ARG A N 1
ATOM 668 C CA . ARG A 1 90 ? -4.510 8.146 0.823 1.00 97.06 90 ARG A CA 1
ATOM 669 C C . ARG A 1 90 ? -5.866 7.507 1.117 1.00 97.06 90 ARG A C 1
ATOM 671 O O . ARG A 1 90 ? -6.338 7.576 2.250 1.00 97.06 90 ARG A O 1
ATOM 678 N N . GLN A 1 91 ? -6.490 6.930 0.100 1.00 96.88 91 GLN A N 1
ATOM 679 C CA . GLN A 1 91 ? -7.791 6.266 0.133 1.00 96.88 91 GLN A CA 1
ATOM 680 C C . GLN A 1 91 ? -7.666 4.918 -0.578 1.00 96.88 91 GLN A C 1
ATOM 682 O O . GLN A 1 91 ? -6.636 4.648 -1.197 1.00 96.88 91 GLN A O 1
ATOM 687 N N . ASP A 1 92 ? -8.682 4.068 -0.458 1.00 97.69 92 ASP A N 1
ATOM 688 C CA . ASP A 1 92 ? -8.688 2.807 -1.194 1.00 97.69 92 ASP A CA 1
ATOM 689 C C . ASP A 1 92 ? -8.679 3.099 -2.696 1.00 97.69 92 ASP A C 1
ATOM 691 O O . ASP A 1 92 ? -9.437 3.939 -3.182 1.00 97.69 92 ASP A O 1
ATOM 695 N N . LYS A 1 93 ? -7.788 2.428 -3.425 1.00 97.31 93 LYS A N 1
ATOM 696 C CA . LYS A 1 93 ? -7.667 2.580 -4.869 1.00 97.31 93 LYS A CA 1
ATOM 697 C C . LYS A 1 93 ? -8.523 1.518 -5.537 1.00 97.31 93 LYS A C 1
ATOM 699 O O . LYS A 1 93 ? -8.194 0.331 -5.489 1.00 97.31 93 LYS A O 1
ATOM 704 N N . LEU A 1 94 ? -9.643 1.972 -6.083 1.00 93.69 94 LEU A N 1
ATOM 705 C CA . LEU A 1 94 ? -10.605 1.171 -6.834 1.00 93.69 94 LEU A CA 1
ATOM 706 C C . LEU A 1 94 ? -10.204 1.136 -8.322 1.00 93.69 94 LEU A C 1
ATOM 708 O O . LEU A 1 94 ? -9.306 1.882 -8.725 1.00 93.69 94 LEU A O 1
ATOM 712 N N . GLN A 1 95 ? -10.831 0.246 -9.100 1.00 76.44 95 GLN A N 1
ATOM 713 C CA . GLN A 1 95 ? -10.726 0.253 -10.568 1.00 76.44 95 GLN A CA 1
ATOM 714 C C . GLN A 1 95 ? -11.343 1.516 -11.170 1.00 76.44 95 GLN A C 1
ATOM 716 O O . GLN A 1 95 ? -12.342 2.008 -10.596 1.00 76.44 95 GLN A O 1
#

Secondary structure (DSSP, 8-state):
--S-EE-SS-EE-S-EE-TT-EEPTT-EE--B-TT-PPPEEEETTEEEE---SB---EE-TT-EEPTT-EE-TT-EE-TT-BPPTT-EE-S-B--

Radius of gyration: 12.48 Å; Cα contacts (8 Å, |Δi|>4): 274; chains: 1; bounding box: 33×26×30 Å